Protein AF-A0A7S2D5E0-F1 (afdb_monomer_lite)

Structure (mmCIF, N/CA/C/O backbone):
data_AF-A0A7S2D5E0-F1
#
_entry.id   AF-A0A7S2D5E0-F1
#
loop_
_atom_site.group_PDB
_atom_site.id
_atom_site.type_symbol
_atom_site.label_atom_id
_atom_site.label_alt_id
_atom_site.label_comp_id
_atom_site.label_asym_id
_atom_site.label_entity_id
_atom_site.label_seq_id
_atom_site.pdbx_PDB_ins_code
_atom_site.Cartn_x
_atom_site.Cartn_y
_atom_site.Cartn_z
_atom_site.occupancy
_atom_site.B_iso_or_equiv
_atom_site.auth_seq_id
_atom_site.auth_comp_id
_atom_site.auth_asym_id
_atom_site.auth_atom_id
_atom_site.pdbx_PDB_model_num
ATOM 1 N N . ASP A 1 1 ? -14.346 -51.976 26.912 1.00 45.53 1 ASP A N 1
ATOM 2 C CA . ASP A 1 1 ? -14.871 -51.725 25.561 1.00 45.53 1 ASP A CA 1
ATOM 3 C C . ASP A 1 1 ? -15.833 -50.556 25.594 1.00 45.53 1 ASP A C 1
ATOM 5 O O . ASP A 1 1 ? -16.991 -50.715 25.954 1.00 45.53 1 ASP A O 1
ATOM 9 N N . LEU A 1 2 ? -15.308 -49.356 25.349 1.00 46.62 2 LEU A N 1
ATOM 10 C CA . LEU A 1 2 ? -16.090 -48.139 25.147 1.00 46.62 2 LEU A CA 1
ATOM 11 C C . LEU A 1 2 ? -15.572 -47.521 23.850 1.00 46.62 2 LEU A C 1
ATOM 13 O O . LEU A 1 2 ? -14.561 -46.821 23.857 1.00 46.62 2 LEU A O 1
ATOM 17 N N . ASP A 1 3 ? -16.230 -47.869 22.748 1.00 46.19 3 ASP A N 1
ATOM 18 C CA . ASP A 1 3 ? -15.994 -47.283 21.433 1.00 46.19 3 ASP A CA 1
ATOM 19 C C . ASP A 1 3 ? -16.544 -45.854 21.424 1.00 46.19 3 ASP A C 1
ATOM 21 O O . ASP A 1 3 ? -17.745 -45.625 21.576 1.00 46.19 3 ASP A O 1
ATOM 25 N N . PHE A 1 4 ? -15.640 -44.884 21.298 1.00 55.34 4 PHE A N 1
ATOM 26 C CA . PHE A 1 4 ? -15.973 -43.476 21.135 1.00 55.34 4 PHE A CA 1
ATOM 27 C C . PHE A 1 4 ? -16.062 -43.191 19.634 1.00 55.34 4 PHE A C 1
ATOM 29 O O . PHE A 1 4 ? -15.048 -43.097 18.942 1.00 55.34 4 PHE A O 1
ATOM 36 N N . ASP A 1 5 ? -17.294 -43.133 19.137 1.00 55.81 5 ASP A N 1
ATOM 37 C CA . ASP A 1 5 ? -17.624 -42.926 17.731 1.00 55.81 5 ASP A CA 1
ATOM 38 C C . ASP A 1 5 ? -17.261 -41.490 17.313 1.00 55.81 5 ASP A C 1
ATOM 40 O O . ASP A 1 5 ? -17.883 -40.509 17.731 1.00 55.81 5 ASP A O 1
ATOM 44 N N . ALA A 1 6 ? -16.187 -41.353 16.535 1.00 50.84 6 ALA A N 1
ATOM 45 C CA . ALA A 1 6 ? -15.707 -40.081 16.016 1.00 50.84 6 ALA A CA 1
ATOM 46 C C . ALA A 1 6 ? -16.433 -39.751 14.704 1.00 50.84 6 ALA A C 1
ATOM 48 O O . ALA A 1 6 ? -15.902 -39.944 13.609 1.00 50.84 6 ALA A O 1
ATOM 49 N N . THR A 1 7 ? -17.651 -39.219 14.802 1.00 53.84 7 THR A N 1
ATOM 50 C CA . THR A 1 7 ? -18.318 -38.578 13.664 1.00 53.84 7 THR A CA 1
ATOM 51 C C . THR A 1 7 ? -17.546 -37.325 13.260 1.00 53.84 7 THR A C 1
ATOM 53 O O . THR A 1 7 ? -17.625 -36.284 13.913 1.00 53.84 7 THR A O 1
ATOM 56 N N . MET A 1 8 ? -16.782 -37.443 12.174 1.00 47.19 8 MET A N 1
ATOM 57 C CA . MET A 1 8 ? -16.132 -36.329 11.497 1.00 47.19 8 MET A CA 1
ATOM 58 C C . MET A 1 8 ? -17.182 -35.334 11.001 1.00 47.19 8 MET A C 1
ATOM 60 O O . MET A 1 8 ? -17.973 -35.636 10.108 1.00 47.19 8 MET A O 1
ATOM 64 N N . ALA A 1 9 ? -17.167 -34.134 11.576 1.00 50.66 9 ALA A N 1
ATOM 65 C CA . ALA A 1 9 ? -17.865 -32.991 11.021 1.00 50.66 9 ALA A CA 1
ATOM 66 C C . ALA A 1 9 ? -17.247 -32.663 9.654 1.00 50.66 9 ALA A C 1
ATOM 68 O O . ALA A 1 9 ? -16.080 -32.289 9.552 1.00 50.66 9 ALA A O 1
ATOM 69 N N . THR A 1 10 ? -18.029 -32.825 8.592 1.00 51.19 10 THR A N 1
ATOM 70 C CA . THR A 1 10 ? -17.714 -32.291 7.269 1.00 51.19 10 THR A CA 1
ATOM 71 C C . THR A 1 10 ? -17.711 -30.768 7.347 1.00 51.19 10 THR A C 1
ATOM 73 O O . THR A 1 10 ? -18.774 -30.149 7.412 1.00 51.19 10 THR A O 1
ATOM 76 N N . GLU A 1 11 ? -16.520 -30.166 7.356 1.00 51.78 11 GLU A N 1
ATOM 77 C CA . GLU A 1 11 ? -16.349 -28.727 7.176 1.00 51.78 11 GLU A CA 1
ATOM 78 C C . GLU A 1 11 ? -16.955 -28.310 5.831 1.00 51.78 11 GLU A C 1
ATOM 80 O O . GLU A 1 11 ? -16.481 -28.671 4.751 1.00 51.78 11 GLU A O 1
ATOM 85 N N . SER A 1 12 ? -18.033 -27.535 5.910 1.00 52.03 12 SER A N 1
ATOM 86 C CA . SER A 1 12 ? -18.571 -26.762 4.800 1.00 52.03 12 SER A CA 1
ATOM 87 C C . SER A 1 12 ? -17.498 -25.771 4.347 1.00 52.03 12 SER A C 1
ATOM 89 O O . SER A 1 12 ? -17.370 -24.689 4.918 1.00 52.03 12 SER A O 1
ATOM 91 N N . ARG A 1 13 ? -16.713 -26.132 3.326 1.00 46.25 13 ARG A N 1
ATOM 92 C CA . ARG A 1 13 ? -15.847 -25.183 2.618 1.00 46.25 13 ARG A CA 1
ATOM 93 C C . ARG A 1 13 ? -16.731 -24.123 1.965 1.00 46.25 13 ARG A C 1
ATOM 95 O O . ARG A 1 13 ? -17.297 -24.348 0.897 1.00 46.25 13 ARG A O 1
ATOM 102 N N . SER A 1 14 ? -16.841 -22.973 2.625 1.00 53.41 14 SER A N 1
ATOM 103 C CA . SER A 1 14 ? -17.298 -21.725 2.020 1.00 53.41 14 SER A CA 1
ATOM 104 C C . SER A 1 14 ? -16.549 -21.495 0.699 1.00 53.41 14 SER A C 1
ATOM 106 O O . SER A 1 14 ? -15.381 -21.890 0.596 1.00 53.41 14 SER A O 1
ATOM 108 N N . PRO A 1 15 ? -17.189 -20.896 -0.321 1.00 48.41 15 PRO A N 1
ATOM 109 C CA . PRO A 1 15 ? -16.542 -20.634 -1.601 1.00 48.41 15 PRO A CA 1
ATOM 110 C C . PRO A 1 15 ? -15.229 -19.892 -1.351 1.00 48.41 15 PRO A C 1
ATOM 112 O O . PRO A 1 15 ? -15.213 -18.854 -0.691 1.00 48.41 15 PRO A O 1
ATOM 115 N N . SER A 1 16 ? -14.122 -20.461 -1.830 1.00 52.06 16 SER A N 1
ATOM 116 C CA . SER A 1 16 ? -12.802 -19.857 -1.706 1.00 52.06 16 SER A CA 1
ATOM 117 C C . SER A 1 16 ? -12.761 -18.611 -2.585 1.00 52.06 16 SER A C 1
ATOM 119 O O . SER A 1 16 ? -12.405 -18.680 -3.762 1.00 52.06 16 SER A O 1
ATOM 121 N N . PHE A 1 17 ? -13.152 -17.466 -2.037 1.00 57.28 17 PHE A N 1
ATOM 122 C CA . PHE A 1 17 ? -12.731 -16.190 -2.590 1.00 57.28 17 PHE A CA 1
ATOM 123 C C . PHE A 1 17 ? -11.206 -16.160 -2.482 1.00 57.28 17 PHE A C 1
ATOM 125 O O . PHE A 1 17 ? -10.660 -16.151 -1.379 1.00 57.28 17 PHE A O 1
ATOM 132 N N . SER A 1 18 ? -10.502 -16.228 -3.616 1.00 72.62 18 SER A N 1
ATOM 133 C CA . SER A 1 18 ? -9.056 -16.022 -3.618 1.00 72.62 18 SER A CA 1
ATOM 134 C C . SER A 1 18 ? -8.812 -14.526 -3.439 1.00 72.62 18 SER A C 1
ATOM 136 O O . SER A 1 18 ? -8.770 -13.775 -4.416 1.00 72.62 18 SER A O 1
ATOM 138 N N . LEU A 1 19 ? -8.743 -14.085 -2.185 1.00 78.25 19 LEU A N 1
ATOM 139 C CA . LEU A 1 19 ? -8.361 -12.719 -1.851 1.00 78.25 19 LEU A CA 1
ATOM 140 C C . LEU A 1 19 ? -6.998 -12.431 -2.491 1.00 78.25 19 LEU A C 1
ATOM 142 O O . LEU A 1 19 ? -6.053 -13.206 -2.335 1.00 78.25 19 LEU A O 1
ATOM 146 N N . SER A 1 20 ? -6.914 -11.345 -3.251 1.00 85.81 20 SER A N 1
ATOM 147 C CA . SER A 1 20 ? -5.696 -10.908 -3.937 1.00 85.81 20 SER A CA 1
ATOM 148 C C . SER A 1 20 ? -5.605 -9.386 -3.911 1.00 85.81 20 SER A C 1
ATOM 150 O O . SER A 1 20 ? -6.574 -8.716 -3.559 1.00 85.81 20 SER A O 1
ATOM 152 N N . ALA A 1 21 ? -4.468 -8.822 -4.321 1.00 88.56 21 ALA A N 1
ATOM 153 C CA . ALA A 1 21 ? -4.343 -7.373 -4.476 1.00 88.56 21 ALA A CA 1
ATOM 154 C C . ALA A 1 21 ? -5.413 -6.801 -5.427 1.00 88.56 21 ALA A C 1
ATOM 156 O O . ALA A 1 21 ? -5.949 -5.727 -5.183 1.00 88.56 21 ALA A O 1
ATOM 157 N N . LEU A 1 22 ? -5.772 -7.545 -6.479 1.00 92.62 22 LEU A N 1
ATOM 158 C CA . LEU A 1 22 ? -6.775 -7.138 -7.469 1.00 92.62 22 LEU A CA 1
ATOM 159 C C . LEU A 1 22 ? -8.222 -7.304 -6.989 1.00 92.62 22 LEU A C 1
ATOM 161 O O . LEU A 1 22 ? -9.115 -6.644 -7.512 1.00 92.62 22 LEU A O 1
ATOM 165 N N . ASN A 1 23 ? -8.458 -8.191 -6.024 1.00 92.06 23 ASN A N 1
ATOM 166 C CA . ASN A 1 23 ? -9.779 -8.456 -5.467 1.00 92.06 23 ASN A CA 1
ATOM 167 C C . ASN A 1 23 ? -9.670 -8.649 -3.946 1.00 92.06 23 ASN A C 1
ATOM 169 O O . ASN A 1 23 ? -9.740 -9.789 -3.465 1.00 92.06 23 ASN A O 1
ATOM 173 N N . PRO A 1 24 ? -9.406 -7.564 -3.195 1.00 93.94 24 PRO A N 1
ATOM 174 C CA . PRO A 1 24 ? -9.277 -7.642 -1.752 1.00 93.94 24 PRO A CA 1
ATOM 175 C C . PRO A 1 24 ? -10.650 -7.775 -1.084 1.00 93.94 24 PRO A C 1
ATOM 177 O O . PRO A 1 24 ? -11.690 -7.571 -1.708 1.00 93.94 24 PRO A O 1
ATOM 180 N N . ASP A 1 25 ? -10.646 -8.089 0.209 1.00 94.06 25 ASP A N 1
ATOM 181 C CA . ASP A 1 25 ? -11.850 -8.022 1.034 1.00 94.06 25 ASP A CA 1
ATOM 182 C C . ASP A 1 25 ? -12.273 -6.546 1.182 1.00 94.06 25 ASP A C 1
ATOM 184 O O . ASP A 1 25 ? -11.508 -5.769 1.765 1.00 94.06 25 ASP A O 1
ATOM 188 N N . PRO A 1 26 ? -13.455 -6.135 0.681 1.00 94.38 26 PRO A N 1
ATOM 189 C CA . PRO A 1 26 ? -13.880 -4.737 0.689 1.00 94.38 26 PRO A CA 1
ATOM 190 C C . PRO A 1 26 ? -14.185 -4.190 2.090 1.00 94.38 26 PRO A C 1
ATOM 192 O O . PRO A 1 26 ? -14.332 -2.971 2.232 1.00 94.38 26 PRO A O 1
ATOM 195 N N . ASP A 1 27 ? -14.284 -5.044 3.111 1.00 93.50 27 ASP A N 1
ATOM 196 C CA . ASP A 1 27 ? -14.446 -4.631 4.508 1.00 93.50 27 ASP A CA 1
ATOM 197 C C . ASP A 1 27 ? -13.095 -4.349 5.180 1.00 93.50 27 ASP A C 1
ATOM 199 O O . ASP A 1 27 ? -13.025 -3.606 6.167 1.00 93.50 27 ASP A O 1
ATOM 203 N N . LEU A 1 28 ? -12.008 -4.892 4.621 1.00 94.56 28 LEU A N 1
ATOM 204 C CA . LEU A 1 28 ? -10.645 -4.684 5.102 1.00 94.56 28 LEU A CA 1
ATOM 205 C C . LEU A 1 28 ? -9.869 -3.679 4.258 1.00 94.56 28 LEU A C 1
ATOM 207 O O . LEU A 1 28 ? -9.124 -2.887 4.820 1.00 94.56 28 LEU A O 1
ATOM 211 N N . LEU A 1 29 ? -10.014 -3.688 2.936 1.00 96.44 29 LEU A N 1
ATOM 212 C CA . LEU A 1 29 ? -9.203 -2.884 2.030 1.00 96.44 29 LEU A CA 1
ATOM 213 C C . LEU A 1 29 ? -10.027 -2.367 0.853 1.00 96.44 29 LEU A C 1
ATOM 215 O O . LEU A 1 29 ? -10.707 -3.124 0.164 1.00 96.44 29 LEU A O 1
ATOM 219 N N . ARG A 1 30 ? -9.916 -1.064 0.590 1.00 96.31 30 ARG A N 1
ATOM 220 C CA . ARG A 1 30 ? -10.532 -0.410 -0.566 1.00 96.31 30 ARG A CA 1
ATOM 221 C C . ARG A 1 30 ? -9.505 0.414 -1.320 1.00 96.31 30 ARG A C 1
ATOM 223 O O . ARG A 1 30 ? -8.862 1.278 -0.731 1.00 96.31 30 ARG A O 1
ATOM 230 N N . TRP A 1 31 ? -9.382 0.155 -2.615 1.00 95.81 31 TRP A N 1
ATOM 231 C CA . TRP A 1 31 ? -8.621 1.001 -3.525 1.00 95.81 31 TRP A CA 1
ATOM 232 C C . TRP A 1 31 ? -9.427 2.255 -3.851 1.00 95.81 31 TRP A C 1
ATOM 234 O O . TRP A 1 31 ? -10.609 2.152 -4.178 1.00 95.81 31 TRP A O 1
ATOM 244 N N . ASP A 1 32 ? -8.795 3.420 -3.765 1.00 93.44 32 ASP A N 1
ATOM 245 C CA . ASP A 1 32 ? -9.378 4.692 -4.221 1.00 93.44 32 ASP A CA 1
ATOM 246 C C . ASP A 1 32 ? -8.774 5.166 -5.530 1.00 93.44 32 ASP A C 1
ATOM 248 O O . ASP A 1 32 ? -9.438 5.863 -6.288 1.00 93.44 32 ASP A O 1
ATOM 252 N N . ASN A 1 33 ? -7.534 4.776 -5.810 1.00 91.44 33 ASN A N 1
ATOM 253 C CA . ASN A 1 33 ? -6.804 5.297 -6.943 1.00 91.44 33 ASN A CA 1
ATOM 254 C C . ASN A 1 33 ? -5.943 4.207 -7.580 1.00 91.44 33 ASN A C 1
ATOM 256 O O . ASN A 1 33 ? -5.329 3.388 -6.891 1.00 91.44 33 ASN A O 1
ATOM 260 N N . VAL A 1 34 ? -5.892 4.232 -8.911 1.00 92.94 34 VAL A N 1
ATOM 261 C CA . VAL A 1 34 ? -5.001 3.403 -9.718 1.00 92.94 34 VAL A CA 1
ATOM 262 C C . VAL A 1 34 ? -4.271 4.301 -10.703 1.00 92.94 34 VAL A C 1
ATOM 264 O O . VAL A 1 34 ? -4.886 5.094 -11.409 1.00 92.94 34 VAL A O 1
ATOM 267 N N . SER A 1 35 ? -2.958 4.140 -10.789 1.00 90.69 35 SER A N 1
ATOM 268 C CA . SER A 1 35 ? -2.106 4.843 -11.744 1.00 90.69 35 SER A CA 1
ATOM 269 C C . SER A 1 35 ? -1.191 3.858 -12.466 1.00 90.69 35 SER A C 1
ATOM 271 O O . SER A 1 35 ? -0.966 2.737 -12.009 1.00 90.69 35 SER A O 1
ATOM 273 N N . THR A 1 36 ? -0.681 4.258 -13.628 1.00 91.25 36 THR A N 1
ATOM 274 C CA . THR A 1 36 ? 0.314 3.479 -14.375 1.00 91.25 36 THR A CA 1
ATOM 275 C C . THR A 1 36 ? 1.671 4.149 -14.223 1.00 91.25 36 THR A C 1
ATOM 277 O O . THR A 1 36 ? 1.799 5.349 -14.450 1.00 91.25 36 THR A O 1
ATOM 280 N N . LEU A 1 37 ? 2.674 3.377 -13.817 1.00 88.69 37 LEU A N 1
ATOM 281 C CA . LEU A 1 37 ? 4.059 3.821 -13.707 1.00 88.69 37 LEU A CA 1
ATOM 282 C C . LEU A 1 37 ? 4.729 3.886 -15.086 1.00 88.69 37 LEU A C 1
ATOM 284 O O . LEU A 1 37 ? 4.288 3.232 -16.030 1.00 88.69 37 LEU A O 1
ATOM 288 N N . ASP A 1 38 ? 5.855 4.595 -15.186 1.00 86.31 38 ASP A N 1
ATOM 289 C CA . ASP A 1 38 ? 6.619 4.742 -16.439 1.00 86.31 38 ASP A CA 1
ATOM 290 C C . ASP A 1 38 ? 7.057 3.397 -17.047 1.00 86.31 38 ASP A C 1
ATOM 292 O O . ASP A 1 38 ? 7.237 3.274 -18.257 1.00 86.31 38 ASP A O 1
ATOM 296 N N . ASN A 1 39 ? 7.201 2.367 -16.211 1.00 84.94 39 ASN A N 1
ATOM 297 C CA . ASN A 1 39 ? 7.558 1.011 -16.625 1.00 84.94 39 ASN A CA 1
ATOM 298 C C . ASN A 1 39 ? 6.343 0.129 -16.992 1.00 84.94 39 ASN A C 1
ATOM 300 O O . ASN A 1 39 ? 6.499 -1.074 -17.200 1.00 84.94 39 ASN A O 1
ATOM 304 N N . GLY A 1 40 ? 5.138 0.704 -17.045 1.00 90.06 40 GLY A N 1
ATOM 305 C CA . GLY A 1 40 ? 3.887 0.027 -17.389 1.00 90.06 40 GLY A CA 1
ATOM 306 C C . GLY A 1 40 ? 3.232 -0.763 -16.252 1.00 90.06 40 GLY A C 1
ATOM 307 O O . GLY A 1 40 ? 2.155 -1.319 -16.458 1.00 90.06 40 GLY A O 1
ATOM 308 N N . GLN A 1 41 ? 3.838 -0.831 -15.061 1.00 92.50 41 GLN A N 1
ATOM 309 C CA . GLN A 1 41 ? 3.210 -1.476 -13.904 1.00 92.50 41 GLN A CA 1
ATOM 310 C C . GLN A 1 41 ? 2.084 -0.611 -13.335 1.00 92.50 41 GLN A C 1
ATOM 312 O O . GLN A 1 41 ? 2.140 0.619 -13.369 1.00 92.50 41 GLN A O 1
ATOM 317 N N . LEU A 1 42 ? 1.073 -1.268 -12.769 1.00 94.69 42 LEU A N 1
ATOM 318 C CA . LEU A 1 42 ? -0.010 -0.585 -12.075 1.00 94.69 42 LEU A CA 1
ATOM 319 C C . LEU A 1 42 ? 0.369 -0.332 -10.618 1.00 94.69 42 LEU A C 1
ATOM 321 O O . LEU A 1 42 ? 0.831 -1.237 -9.918 1.00 94.69 42 LEU A O 1
ATOM 325 N N . LEU A 1 43 ? 0.127 0.894 -10.171 1.00 93.88 43 LEU A N 1
ATOM 326 C CA . LEU A 1 43 ? 0.243 1.324 -8.789 1.00 93.88 43 LEU A CA 1
ATOM 327 C C . LEU A 1 43 ? -1.153 1.627 -8.251 1.00 93.88 43 LEU A C 1
ATOM 329 O O . LEU A 1 43 ? -1.864 2.471 -8.790 1.00 93.88 43 LEU A O 1
ATOM 333 N N . TYR A 1 44 ? -1.522 0.956 -7.171 1.00 95.19 44 TYR A N 1
ATOM 334 C CA . TYR A 1 44 ? -2.773 1.144 -6.454 1.00 95.19 44 TYR A CA 1
ATOM 335 C C . TYR A 1 44 ? -2.511 1.909 -5.161 1.00 95.19 44 TYR A C 1
ATOM 337 O O . TYR A 1 44 ? -1.576 1.577 -4.432 1.00 95.19 44 TYR A O 1
ATOM 345 N N . ASN A 1 45 ? -3.353 2.893 -4.856 1.00 94.06 45 ASN A N 1
ATOM 346 C CA . ASN A 1 45 ? -3.445 3.502 -3.532 1.00 94.06 45 ASN A CA 1
ATOM 347 C C . ASN A 1 45 ? -4.804 3.171 -2.920 1.00 94.06 45 ASN A C 1
ATOM 349 O O . ASN A 1 45 ? -5.821 3.081 -3.616 1.00 94.06 45 ASN A O 1
ATOM 353 N N . GLY A 1 46 ? -4.815 2.950 -1.611 1.00 94.94 46 GLY A N 1
ATOM 354 C CA . GLY A 1 46 ? -6.023 2.532 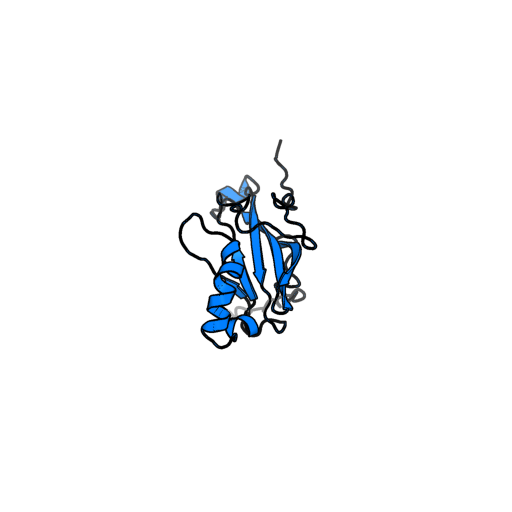-0.924 1.00 94.94 46 GLY A CA 1
ATOM 355 C C . GLY A 1 46 ? -6.003 2.775 0.570 1.00 94.94 46 GLY A C 1
ATOM 356 O O . GLY A 1 46 ? -5.037 3.273 1.155 1.00 94.94 46 GLY A O 1
ATOM 357 N N . TRP A 1 47 ? -7.104 2.382 1.189 1.00 95.69 47 TRP A N 1
ATOM 358 C CA . TRP A 1 47 ? -7.333 2.439 2.620 1.00 95.69 47 TRP A CA 1
ATOM 359 C C . TRP A 1 47 ? -7.468 1.033 3.192 1.00 95.69 47 TRP A C 1
ATOM 361 O O . TRP A 1 47 ? -8.270 0.241 2.703 1.00 95.69 47 TRP A O 1
ATOM 371 N N . LEU A 1 48 ? -6.726 0.753 4.260 1.00 95.81 48 LEU A N 1
ATOM 372 C CA . LEU A 1 48 ? -6.790 -0.467 5.053 1.00 95.81 48 LEU A CA 1
ATOM 373 C C . LEU A 1 48 ? -7.477 -0.181 6.393 1.00 95.81 48 LEU A C 1
ATOM 375 O O . LEU A 1 48 ? -7.044 0.677 7.164 1.00 95.81 48 LEU A O 1
ATOM 379 N N . ASN A 1 49 ? -8.534 -0.928 6.673 1.00 94.94 49 ASN A N 1
ATOM 380 C CA . ASN A 1 49 ? -9.327 -0.873 7.886 1.00 94.94 49 ASN A CA 1
ATOM 381 C C . ASN A 1 49 ? -8.711 -1.759 8.977 1.00 94.94 49 ASN A C 1
ATOM 383 O O . ASN A 1 49 ? -8.852 -2.985 8.949 1.00 94.94 49 ASN A O 1
ATOM 387 N N . VAL A 1 50 ? -8.079 -1.153 9.981 1.00 92.62 50 VAL A N 1
ATOM 388 C CA . VAL A 1 50 ? -7.397 -1.890 11.055 1.00 92.62 50 VAL A CA 1
ATOM 389 C C . VAL A 1 50 ? -7.984 -1.562 12.426 1.00 92.62 50 VAL A C 1
ATOM 391 O O . VAL A 1 50 ? -8.360 -0.417 12.678 1.00 92.62 50 VAL A O 1
ATOM 394 N N . PRO A 1 51 ? -8.033 -2.524 13.361 1.00 90.69 51 PRO A N 1
ATOM 395 C CA . PRO A 1 51 ? -8.373 -2.205 14.737 1.00 90.69 51 PRO A CA 1
ATOM 396 C C . PRO A 1 51 ? -7.274 -1.327 15.356 1.00 90.69 51 PRO A C 1
ATOM 398 O O . PRO A 1 51 ? -6.070 -1.529 15.143 1.00 90.69 51 PRO A O 1
ATOM 401 N N . LEU A 1 52 ? -7.690 -0.330 16.134 1.00 86.88 52 LEU A N 1
ATOM 402 C CA . LEU A 1 52 ? -6.780 0.529 16.885 1.00 86.88 52 LEU A CA 1
ATOM 403 C C . LEU A 1 52 ? -6.039 -0.291 17.946 1.00 86.88 52 LEU A C 1
ATOM 405 O O . LEU A 1 52 ? -4.822 -0.170 18.092 1.00 86.88 52 LEU A O 1
ATOM 409 N N . VAL A 1 53 ? -6.772 -1.169 18.630 1.00 85.94 53 VAL A N 1
ATOM 410 C CA . VAL A 1 53 ? -6.276 -2.047 19.689 1.00 85.94 53 VAL A CA 1
ATOM 411 C C . VAL A 1 53 ? -6.325 -3.494 19.206 1.00 85.94 53 VAL A C 1
ATOM 413 O O . VAL A 1 53 ? -7.355 -3.958 18.733 1.00 85.94 53 VAL A O 1
ATOM 416 N N . HIS A 1 54 ? -5.203 -4.205 19.327 1.00 84.12 54 HIS A N 1
ATOM 417 C CA . HIS A 1 54 ? -5.083 -5.627 18.957 1.00 84.12 54 HIS A CA 1
ATOM 418 C C . HIS A 1 54 ? -5.202 -6.571 20.156 1.00 84.12 54 HIS A C 1
ATOM 420 O O . HIS A 1 54 ? -5.006 -7.774 20.008 1.00 84.12 54 HIS A O 1
ATOM 426 N N . ASP A 1 55 ? -5.476 -6.036 21.349 1.00 80.50 55 ASP A N 1
ATOM 427 C CA . ASP A 1 55 ? -5.718 -6.867 22.521 1.00 80.50 55 ASP A CA 1
ATOM 428 C C . ASP A 1 55 ? -7.000 -7.675 22.301 1.00 80.50 55 ASP A C 1
ATOM 430 O O . ASP A 1 55 ? -8.109 -7.143 22.247 1.00 80.50 55 ASP A O 1
ATOM 434 N N . SER A 1 56 ? -6.816 -8.981 22.130 1.00 68.75 56 SER A N 1
ATOM 435 C CA . SER A 1 56 ? -7.891 -9.942 21.941 1.00 68.75 56 SER A CA 1
ATOM 436 C C . SER A 1 56 ? -8.488 -10.407 23.266 1.00 68.75 56 SER A C 1
ATOM 438 O O . SER A 1 56 ? -9.199 -11.415 23.285 1.00 68.75 56 SER A O 1
ATOM 440 N N . SER A 1 57 ? -8.153 -9.763 24.390 1.00 78.94 57 SER A N 1
ATOM 441 C CA . SER A 1 57 ? -8.746 -10.111 25.669 1.00 78.94 57 SER A CA 1
ATOM 442 C C . SER A 1 57 ? -10.267 -10.020 25.553 1.00 78.94 57 SER A C 1
ATOM 444 O O . SER A 1 57 ? -10.848 -9.033 25.10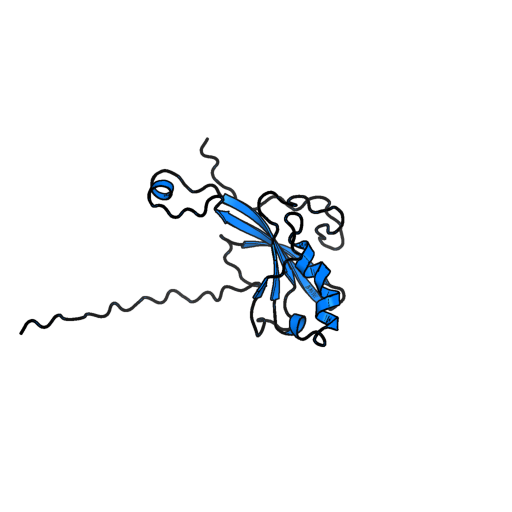0 1.00 78.94 57 SER A O 1
ATOM 446 N N . TRP A 1 58 ? -10.914 -11.116 25.945 1.00 60.94 58 TRP A N 1
ATOM 447 C CA . TRP A 1 58 ? -12.361 -11.305 25.848 1.00 60.94 58 TRP A CA 1
ATOM 448 C C . TRP A 1 58 ? -13.152 -10.170 26.516 1.00 60.94 58 TRP A C 1
ATOM 450 O O . TRP A 1 58 ? -14.283 -9.900 26.129 1.00 60.94 58 TRP A O 1
ATOM 460 N N . LEU A 1 59 ? -12.542 -9.490 27.494 1.00 62.34 59 LEU A N 1
ATOM 461 C CA . LEU A 1 59 ? -13.118 -8.342 28.182 1.00 62.34 59 LEU A CA 1
ATOM 462 C C . LEU A 1 59 ? -13.335 -7.158 27.241 1.00 62.34 59 LEU A C 1
ATOM 464 O O . LEU A 1 59 ? -14.395 -6.556 27.292 1.00 62.34 59 LEU A O 1
ATOM 468 N N . VAL A 1 60 ? -12.391 -6.830 26.359 1.00 65.69 60 VAL A N 1
ATOM 469 C CA . VAL A 1 60 ? -12.552 -5.657 25.484 1.00 65.69 60 VAL A CA 1
ATOM 470 C C . VAL A 1 60 ? -13.632 -5.913 24.426 1.00 65.69 60 VAL A C 1
ATOM 472 O O . VAL A 1 60 ? -14.405 -5.019 24.108 1.00 65.69 60 VAL A O 1
ATOM 475 N N . GLN A 1 61 ? -13.754 -7.153 23.943 1.00 66.31 61 GLN A N 1
ATOM 476 C CA . GLN A 1 61 ? -14.701 -7.510 22.878 1.00 66.31 61 GLN A CA 1
ATOM 477 C C . GLN A 1 61 ? -16.157 -7.668 23.345 1.00 66.31 61 GLN A C 1
ATOM 479 O O . GLN A 1 61 ? -17.063 -7.614 22.518 1.00 66.31 61 GLN A O 1
ATOM 484 N N . GLN A 1 62 ? -16.408 -7.903 24.639 1.00 69.50 62 GLN A N 1
ATOM 485 C CA . GLN A 1 62 ? -17.773 -8.113 25.146 1.00 69.50 62 GLN A CA 1
ATOM 486 C C . GLN A 1 62 ? -18.537 -6.823 25.442 1.00 69.50 62 GLN A C 1
ATOM 488 O O . GLN A 1 62 ? -19.766 -6.862 25.509 1.00 69.50 62 GLN A O 1
ATOM 493 N N . PHE A 1 63 ? -17.837 -5.707 25.647 1.00 65.19 63 PHE A N 1
ATOM 494 C CA . PHE A 1 63 ? -18.466 -4.472 26.116 1.00 65.19 63 PHE A CA 1
ATOM 495 C C . PHE A 1 63 ? -18.528 -3.371 25.058 1.00 65.19 63 PHE A C 1
ATOM 497 O O . PHE A 1 63 ? -19.385 -2.500 25.181 1.00 65.19 63 PHE A O 1
ATOM 504 N N . GLU A 1 64 ? -17.686 -3.411 24.020 1.00 72.12 64 GLU A N 1
ATOM 505 C CA . GLU A 1 64 ? -17.647 -2.356 23.006 1.00 72.12 64 GLU A CA 1
ATOM 506 C C . GLU A 1 64 ? -17.078 -2.860 21.670 1.00 72.12 64 GLU A C 1
ATOM 508 O O . GLU A 1 64 ? -16.220 -3.747 21.633 1.00 72.12 64 GLU A O 1
ATOM 513 N N . GLU A 1 65 ? -17.544 -2.288 20.556 1.00 77.75 65 GLU A N 1
ATOM 514 C CA . GLU A 1 65 ? -16.864 -2.470 19.273 1.00 77.75 65 GLU A CA 1
ATOM 515 C C . GLU A 1 65 ? -15.473 -1.832 19.349 1.00 77.75 65 GLU A C 1
ATOM 517 O O . GLU A 1 65 ? -15.320 -0.679 19.751 1.00 77.75 65 GLU A O 1
ATOM 522 N N . LEU A 1 66 ? -14.439 -2.582 18.954 1.00 81.00 66 LEU A N 1
ATOM 523 C CA . LEU A 1 66 ? -13.075 -2.060 18.972 1.00 81.00 66 LEU A CA 1
ATOM 524 C C . LEU A 1 66 ? -12.978 -0.848 18.038 1.00 81.00 66 LEU A C 1
ATOM 526 O O . LEU A 1 66 ? -13.287 -0.997 16.852 1.00 81.00 66 LEU A O 1
ATOM 530 N N . PRO A 1 67 ? -12.483 0.314 18.511 1.00 85.50 67 PRO A N 1
ATOM 531 C CA . PRO A 1 67 ? -12.265 1.455 17.641 1.00 85.50 67 PRO A CA 1
ATOM 532 C C . PRO A 1 67 ? -11.322 1.050 16.515 1.00 85.50 67 PRO A C 1
ATOM 534 O O . PRO A 1 67 ? -10.344 0.322 16.715 1.00 85.50 67 PRO A O 1
ATOM 537 N N . ARG A 1 68 ? -11.626 1.516 15.311 1.00 89.31 68 ARG A N 1
ATOM 538 C CA . ARG A 1 68 ? -10.898 1.172 14.094 1.00 89.31 68 ARG A CA 1
ATOM 539 C C . ARG A 1 68 ? -10.319 2.434 13.480 1.00 89.31 68 ARG A C 1
ATOM 541 O O . ARG A 1 68 ? -10.833 3.533 13.669 1.00 89.31 68 ARG A O 1
ATOM 548 N N . VAL A 1 69 ? -9.212 2.277 12.773 1.00 91.31 69 VAL A N 1
ATOM 549 C CA . VAL A 1 69 ? -8.514 3.367 12.096 1.00 91.31 69 VAL A CA 1
ATOM 550 C C . VAL A 1 69 ? -8.221 2.974 10.661 1.00 91.31 69 VAL A C 1
ATOM 552 O O . VAL A 1 69 ? -8.118 1.793 10.328 1.00 91.31 69 VAL A O 1
ATOM 555 N N . CYS A 1 70 ? -8.082 3.982 9.809 1.00 92.75 70 CYS A N 1
ATOM 556 C CA . CYS A 1 70 ? -7.738 3.786 8.414 1.00 92.75 70 CYS A CA 1
ATOM 557 C C . CYS A 1 70 ? -6.251 4.051 8.215 1.00 92.75 70 CYS A C 1
ATOM 559 O O . CYS A 1 70 ? -5.761 5.130 8.546 1.00 92.75 70 CYS A O 1
ATOM 561 N N . LEU A 1 71 ? -5.543 3.071 7.667 1.00 93.38 71 LEU A N 1
ATOM 562 C CA . LEU A 1 71 ? -4.169 3.235 7.210 1.00 93.38 71 LEU A CA 1
ATOM 563 C C . LEU A 1 71 ? -4.163 3.380 5.701 1.00 93.38 71 LEU A C 1
ATOM 565 O O . LEU A 1 71 ? -4.891 2.674 5.008 1.00 93.38 71 LEU A O 1
ATOM 569 N N . ARG A 1 72 ? -3.336 4.278 5.178 1.00 92.69 72 ARG A N 1
ATOM 570 C CA . ARG A 1 72 ? -3.117 4.343 3.737 1.00 92.69 72 ARG A CA 1
ATOM 571 C C . ARG A 1 72 ? -2.141 3.253 3.337 1.00 92.69 72 ARG A C 1
ATOM 573 O O . ARG A 1 72 ? -1.158 2.988 4.030 1.00 92.69 72 ARG A O 1
ATOM 580 N N . VAL A 1 73 ? -2.417 2.633 2.206 1.00 94.81 73 VAL A N 1
ATOM 581 C CA . VAL A 1 73 ? -1.588 1.574 1.644 1.00 94.81 73 VAL A CA 1
ATOM 582 C C . VAL A 1 73 ? -1.319 1.856 0.184 1.00 94.81 73 VAL A C 1
ATOM 584 O O . VAL A 1 73 ? -2.099 2.534 -0.489 1.00 94.81 73 VAL A O 1
ATOM 587 N N . ARG A 1 74 ? -0.211 1.314 -0.302 1.00 94.19 74 ARG A N 1
ATOM 588 C CA . ARG A 1 74 ? 0.165 1.376 -1.702 1.00 94.19 74 ARG A CA 1
ATOM 589 C C . ARG A 1 74 ? 0.659 0.021 -2.166 1.00 94.19 74 ARG A C 1
ATOM 591 O O . ARG A 1 74 ? 1.342 -0.683 -1.423 1.00 94.19 74 ARG A O 1
ATOM 598 N N . VAL A 1 75 ? 0.310 -0.320 -3.400 1.00 95.94 75 VAL A N 1
ATOM 599 C CA . VAL A 1 75 ? 0.755 -1.549 -4.050 1.00 95.94 75 VAL A CA 1
ATOM 600 C C . VAL A 1 75 ? 1.255 -1.262 -5.442 1.00 95.94 75 VAL A C 1
ATOM 602 O O . VAL A 1 75 ? 0.547 -0.643 -6.223 1.00 95.94 75 VAL A O 1
ATOM 605 N N . VAL A 1 76 ? 2.439 -1.762 -5.772 1.00 95.38 76 VAL A N 1
ATOM 606 C CA . VAL A 1 76 ? 2.893 -1.882 -7.158 1.00 95.38 76 VAL A CA 1
ATOM 607 C C . VAL A 1 76 ? 2.724 -3.336 -7.568 1.00 95.38 76 VAL A C 1
ATOM 609 O O . VAL A 1 76 ? 3.373 -4.216 -7.005 1.00 95.38 76 VAL A O 1
ATOM 612 N N . LEU A 1 77 ? 1.831 -3.594 -8.519 1.00 96.31 77 LEU A N 1
ATOM 613 C CA . LEU A 1 77 ? 1.548 -4.955 -8.964 1.00 96.31 77 LEU A CA 1
ATOM 614 C C . LEU A 1 77 ? 2.732 -5.552 -9.718 1.0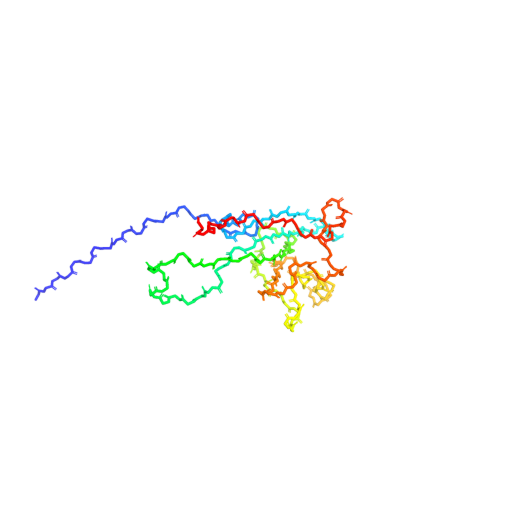0 96.31 77 LEU A C 1
ATOM 616 O O . LEU A 1 77 ? 3.381 -4.862 -10.509 1.00 96.31 77 LEU A O 1
ATOM 620 N N . ALA A 1 78 ? 2.951 -6.854 -9.544 1.00 94.88 78 ALA A N 1
ATOM 621 C CA . ALA A 1 78 ? 3.884 -7.612 -10.366 1.00 94.88 78 ALA A CA 1
ATOM 622 C C . ALA A 1 78 ? 3.559 -7.435 -11.859 1.00 94.88 78 ALA A C 1
ATOM 624 O O . ALA A 1 78 ? 2.385 -7.359 -12.240 1.00 94.88 78 ALA A O 1
ATOM 625 N N . ARG A 1 79 ? 4.588 -7.439 -12.720 1.00 92.56 79 ARG A N 1
ATOM 626 C CA . ARG A 1 79 ? 4.428 -7.337 -14.190 1.00 92.56 79 ARG A CA 1
ATOM 627 C C . ARG A 1 79 ? 3.495 -8.408 -14.776 1.00 92.56 79 ARG A C 1
ATOM 629 O O . ARG A 1 79 ? 2.887 -8.187 -15.822 1.00 92.56 79 ARG A O 1
ATOM 636 N N . HIS A 1 80 ? 3.372 -9.554 -14.106 1.00 92.56 80 HIS A N 1
ATOM 637 C CA . HIS A 1 80 ? 2.450 -10.625 -14.463 1.00 92.56 80 HIS A CA 1
ATOM 638 C C . HIS A 1 80 ? 1.572 -10.987 -13.266 1.00 92.56 80 HIS A C 1
ATOM 640 O O . HIS A 1 80 ? 2.080 -11.268 -12.184 1.00 92.56 80 HIS A O 1
ATOM 646 N N . GLN A 1 81 ? 0.255 -10.983 -13.481 1.00 93.19 81 GLN A N 1
ATOM 647 C CA . GLN A 1 81 ? -0.740 -11.317 -12.466 1.00 93.19 81 GLN A CA 1
ATOM 648 C C . GLN A 1 81 ? -1.333 -12.717 -12.707 1.00 93.19 81 GLN A C 1
ATOM 650 O O . GLN A 1 81 ? -1.564 -13.079 -13.865 1.00 93.19 81 GLN A O 1
ATOM 655 N N . PRO A 1 82 ? -1.636 -13.487 -11.646 1.00 92.44 82 PRO A N 1
ATOM 656 C CA . PRO A 1 82 ? -1.322 -13.191 -10.245 1.00 92.44 82 PRO A CA 1
ATOM 657 C C . PRO A 1 82 ? 0.194 -13.198 -9.993 1.00 92.44 82 PRO A C 1
ATOM 659 O O . PRO A 1 82 ? 0.922 -13.935 -10.660 1.00 92.44 82 PRO A O 1
ATOM 662 N N . ALA A 1 83 ? 0.662 -12.385 -9.041 1.00 93.00 83 ALA A N 1
ATOM 663 C CA . ALA A 1 83 ? 2.067 -12.382 -8.643 1.00 93.00 83 ALA A CA 1
ATOM 664 C C . ALA A 1 83 ? 2.518 -13.799 -8.261 1.00 93.00 83 ALA A C 1
ATOM 666 O O . ALA A 1 83 ? 1.911 -14.441 -7.401 1.00 93.00 83 ALA A O 1
ATOM 667 N N . ARG A 1 84 ? 3.579 -14.292 -8.911 1.00 94.06 84 ARG A N 1
ATOM 668 C CA . ARG A 1 84 ? 4.046 -15.682 -8.775 1.00 94.06 84 ARG A CA 1
ATOM 669 C C . ARG A 1 84 ? 4.379 -16.049 -7.331 1.00 94.06 84 ARG A C 1
ATOM 671 O O . ARG A 1 84 ? 4.067 -17.152 -6.897 1.00 94.06 84 ARG A O 1
ATOM 678 N N . GLU A 1 85 ? 5.011 -15.124 -6.621 1.00 94.75 85 GLU A N 1
ATOM 679 C CA . GLU A 1 85 ? 5.488 -15.310 -5.249 1.00 94.75 85 GLU A CA 1
ATOM 680 C C . GLU A 1 85 ? 4.595 -14.575 -4.229 1.00 94.75 85 GLU A C 1
ATOM 682 O O . GLU A 1 85 ? 4.848 -14.613 -3.026 1.00 94.75 85 GLU A O 1
ATOM 687 N N . GLY A 1 86 ? 3.522 -13.926 -4.698 1.00 93.00 86 GLY A N 1
ATOM 688 C CA . GLY A 1 86 ? 2.558 -13.216 -3.862 1.00 93.00 86 GLY A CA 1
ATOM 689 C C . GLY A 1 86 ? 3.020 -11.821 -3.408 1.00 93.00 86 GLY A C 1
ATOM 690 O O . GLY A 1 86 ? 3.785 -11.154 -4.111 1.00 93.00 86 GLY A O 1
ATOM 691 N N . PRO A 1 87 ? 2.508 -11.327 -2.266 1.00 94.88 87 PRO A N 1
ATOM 692 C CA . PRO A 1 87 ? 2.809 -9.989 -1.777 1.00 94.88 87 PRO A CA 1
ATOM 693 C C . PRO A 1 87 ? 4.157 -9.926 -1.047 1.00 94.88 87 PRO A C 1
ATOM 695 O O . PRO A 1 87 ? 4.463 -10.762 -0.197 1.00 94.88 87 PRO A O 1
ATOM 698 N N . LEU A 1 88 ? 4.924 -8.870 -1.308 1.00 94.50 88 LEU A N 1
ATOM 699 C CA . LEU A 1 88 ? 6.127 -8.502 -0.572 1.00 94.50 88 LEU A CA 1
ATOM 700 C C . LEU A 1 88 ? 5.918 -7.140 0.090 1.00 94.50 88 LEU A C 1
ATOM 702 O O . LEU A 1 88 ? 5.873 -6.111 -0.582 1.00 94.50 88 LEU A O 1
ATOM 706 N N . LEU A 1 89 ? 5.801 -7.130 1.417 1.00 94.62 89 LEU A N 1
ATOM 707 C CA . LEU A 1 89 ? 5.707 -5.895 2.192 1.00 94.62 89 LEU A CA 1
ATOM 708 C C . LEU A 1 89 ? 7.095 -5.260 2.341 1.00 94.62 89 LEU A C 1
ATOM 710 O O . LEU A 1 89 ? 8.017 -5.886 2.864 1.00 94.62 89 LEU A O 1
ATOM 714 N N . VAL A 1 90 ? 7.223 -4.005 1.923 1.00 92.62 90 VAL A N 1
ATOM 715 C CA . VAL A 1 90 ? 8.450 -3.214 1.996 1.00 92.62 90 VAL A CA 1
ATOM 716 C C . VAL A 1 90 ? 8.260 -1.988 2.877 1.00 92.62 90 VAL A C 1
ATOM 718 O O . VAL A 1 90 ? 7.195 -1.372 2.929 1.00 92.62 90 VAL A O 1
ATOM 721 N N . HIS A 1 91 ? 9.331 -1.618 3.570 1.00 90.00 91 HIS A N 1
ATOM 722 C CA . HIS A 1 91 ? 9.365 -0.457 4.442 1.00 90.00 91 HIS A CA 1
ATOM 723 C C . HIS A 1 91 ? 10.789 0.108 4.487 1.00 90.00 91 HIS A C 1
ATOM 725 O O . HIS A 1 91 ? 11.756 -0.649 4.528 1.00 90.00 91 HIS A O 1
ATOM 731 N N . CYS A 1 92 ? 10.923 1.434 4.475 1.00 85.56 92 CYS A N 1
ATOM 732 C CA . CYS A 1 92 ? 12.213 2.129 4.433 1.00 85.56 92 CYS A CA 1
ATOM 733 C C . CYS A 1 92 ? 12.865 2.280 5.817 1.00 85.56 92 CYS A C 1
ATOM 735 O O . CYS A 1 92 ? 13.988 2.770 5.916 1.00 85.56 92 CYS A O 1
ATOM 737 N N . GLY A 1 93 ? 12.171 1.872 6.884 1.00 82.50 93 GLY A N 1
ATOM 738 C CA . GLY A 1 93 ? 12.632 2.013 8.260 1.00 82.50 93 GLY A CA 1
ATOM 739 C C . GLY A 1 93 ? 12.442 3.421 8.832 1.00 82.50 93 GLY A C 1
ATOM 740 O O . GLY A 1 93 ? 12.064 4.367 8.143 1.00 82.50 93 GLY A O 1
ATOM 741 N N . GLY A 1 94 ? 12.691 3.558 10.134 1.00 84.44 94 GLY A N 1
ATOM 742 C CA . GLY A 1 94 ? 12.365 4.768 10.890 1.00 84.44 94 GLY A CA 1
ATOM 743 C C . GLY A 1 94 ? 10.852 4.937 11.129 1.00 84.44 94 GLY A C 1
ATOM 744 O O . GLY A 1 94 ? 10.028 4.399 10.394 1.00 84.44 94 GLY A O 1
ATOM 745 N N . PRO A 1 95 ? 10.452 5.688 12.164 1.00 80.38 95 PRO A N 1
ATOM 746 C CA . PRO A 1 95 ? 9.038 5.850 12.509 1.00 80.38 95 PRO A CA 1
ATOM 747 C C . PRO A 1 95 ? 8.282 6.790 11.559 1.00 80.38 95 PRO A C 1
ATOM 749 O O . PRO A 1 95 ? 7.066 6.846 11.621 1.00 80.38 95 PRO A O 1
ATOM 752 N N . GLY A 1 96 ? 8.985 7.559 10.721 1.00 78.56 96 GLY A N 1
ATOM 753 C CA . GLY A 1 96 ? 8.390 8.573 9.847 1.00 78.56 96 GLY A CA 1
ATOM 754 C C . GLY A 1 96 ? 8.240 8.163 8.384 1.00 78.56 96 GLY A C 1
ATOM 755 O O . GLY A 1 96 ? 7.783 8.985 7.601 1.00 78.56 96 GLY A O 1
ATOM 756 N N . SER A 1 97 ? 8.648 6.954 7.991 1.00 82.12 97 SER A N 1
ATOM 757 C CA . SER A 1 97 ? 8.424 6.465 6.625 1.00 82.12 97 SER A CA 1
ATOM 758 C C . SER A 1 97 ? 7.091 5.728 6.527 1.00 82.12 97 SER A C 1
ATOM 760 O O . SER A 1 97 ? 6.586 5.194 7.525 1.00 82.12 97 SER A O 1
ATOM 762 N N . GLY A 1 98 ? 6.516 5.705 5.329 1.00 85.75 98 GLY A N 1
ATOM 763 C CA . GLY A 1 98 ? 5.193 5.152 5.108 1.00 85.75 98 GLY A CA 1
ATOM 764 C C . GLY A 1 98 ? 5.082 4.403 3.788 1.00 85.75 98 GLY A C 1
ATOM 765 O O . GLY A 1 98 ? 5.956 3.625 3.389 1.00 85.75 98 GLY A O 1
ATOM 766 N N . ARG A 1 99 ? 3.951 4.608 3.123 1.00 87.81 99 ARG A N 1
ATOM 767 C CA . ARG A 1 99 ? 3.562 3.942 1.882 1.00 87.81 99 ARG A CA 1
ATOM 768 C C . ARG A 1 99 ? 4.392 4.375 0.675 1.00 87.81 99 ARG A C 1
ATOM 770 O O . ARG A 1 99 ? 4.401 3.681 -0.338 1.00 87.81 99 ARG A O 1
ATOM 777 N N . ASP A 1 100 ? 5.118 5.477 0.762 1.00 86.81 100 ASP A N 1
ATOM 778 C CA . ASP A 1 100 ? 6.028 5.962 -0.278 1.00 86.81 100 ASP A CA 1
ATOM 779 C C . ASP A 1 100 ? 7.121 4.929 -0.627 1.00 86.81 100 ASP A C 1
ATOM 781 O O . ASP A 1 100 ? 7.570 4.819 -1.771 1.00 86.81 100 ASP A O 1
ATOM 785 N N . CYS A 1 101 ? 7.454 4.052 0.324 1.00 86.56 101 CYS A N 1
ATOM 786 C CA . CYS A 1 101 ? 8.518 3.062 0.196 1.00 86.56 101 CYS A CA 1
ATOM 787 C C . CYS A 1 101 ? 8.394 2.092 -0.982 1.00 86.56 101 CYS A C 1
ATOM 789 O O . CYS A 1 101 ? 9.411 1.776 -1.600 1.00 86.56 101 CYS A O 1
ATOM 791 N N . ALA A 1 102 ? 7.188 1.627 -1.331 1.00 86.50 102 ALA A N 1
ATOM 792 C CA . ALA A 1 102 ? 7.033 0.725 -2.476 1.00 86.50 102 ALA A CA 1
ATOM 793 C C . ALA A 1 102 ? 7.463 1.389 -3.787 1.00 86.50 102 ALA A C 1
ATOM 795 O O . ALA A 1 102 ? 8.024 0.719 -4.648 1.00 86.50 102 ALA A O 1
ATOM 796 N N . ARG A 1 103 ? 7.253 2.706 -3.916 1.00 84.31 103 ARG A N 1
ATOM 797 C CA . ARG A 1 103 ? 7.667 3.488 -5.084 1.00 84.31 103 ARG A CA 1
ATOM 798 C C . ARG A 1 103 ? 9.140 3.886 -5.001 1.00 84.31 103 ARG A C 1
ATOM 800 O O . ARG A 1 103 ? 9.867 3.729 -5.980 1.00 84.31 103 ARG A O 1
ATOM 807 N N . ALA A 1 104 ? 9.590 4.370 -3.844 1.00 81.56 104 ALA A N 1
ATOM 808 C CA . ALA A 1 104 ? 10.960 4.845 -3.646 1.00 81.56 104 ALA A CA 1
ATOM 809 C C . ALA A 1 104 ? 12.018 3.750 -3.878 1.00 81.56 104 ALA A C 1
ATOM 811 O O . ALA A 1 104 ? 13.124 4.040 -4.330 1.00 81.56 104 ALA A O 1
ATOM 812 N N . GLN A 1 105 ? 11.674 2.488 -3.607 1.00 83.62 105 GLN A N 1
ATOM 813 C CA . GLN A 1 105 ? 12.574 1.346 -3.784 1.00 83.62 105 GLN A CA 1
ATOM 814 C C . GLN A 1 105 ? 12.540 0.741 -5.199 1.00 83.62 105 GLN A C 1
ATOM 816 O O . GLN A 1 105 ? 13.350 -0.135 -5.495 1.00 83.62 105 GLN A O 1
ATOM 821 N N . LEU A 1 106 ? 11.664 1.201 -6.106 1.00 84.12 106 LEU A N 1
ATOM 822 C CA . LEU A 1 106 ? 11.582 0.645 -7.467 1.00 84.12 106 LEU A CA 1
ATOM 823 C C . LEU A 1 106 ? 12.911 0.704 -8.232 1.00 84.12 106 LEU A C 1
ATOM 825 O O . LEU A 1 106 ? 13.288 -0.329 -8.783 1.00 84.12 106 LEU A O 1
ATOM 829 N N . PRO A 1 107 ? 13.667 1.825 -8.244 1.00 83.62 107 PRO A N 1
ATOM 830 C CA . PRO A 1 107 ? 14.950 1.866 -8.946 1.00 83.62 107 PRO A CA 1
ATOM 831 C C . PRO A 1 107 ? 15.949 0.856 -8.376 1.00 83.62 107 PRO A C 1
ATOM 833 O O . PRO A 1 107 ? 16.730 0.264 -9.110 1.00 83.62 107 PRO A O 1
ATOM 836 N N . PHE A 1 108 ? 15.908 0.633 -7.062 1.00 82.62 108 PHE A N 1
ATOM 837 C CA . PHE A 1 108 ? 16.763 -0.341 -6.397 1.00 82.62 108 PHE A CA 1
ATOM 838 C C . PHE A 1 108 ? 16.388 -1.778 -6.783 1.00 82.62 108 PHE A C 1
ATOM 840 O O . PHE A 1 108 ? 17.268 -2.570 -7.114 1.00 82.62 108 PHE A O 1
ATOM 847 N N . PHE A 1 109 ? 15.095 -2.106 -6.813 1.00 82.75 109 PHE A N 1
ATOM 848 C CA . PHE A 1 109 ? 14.622 -3.440 -7.194 1.00 82.75 109 PHE A CA 1
ATOM 849 C C . PHE A 1 109 ? 14.771 -3.754 -8.683 1.00 82.75 109 PHE A C 1
ATOM 851 O O . PHE A 1 109 ? 14.969 -4.916 -9.034 1.00 82.75 109 PHE A O 1
ATOM 858 N N . ASP A 1 110 ? 14.710 -2.748 -9.553 1.00 80.50 110 ASP A N 1
ATOM 859 C CA . ASP A 1 110 ? 14.974 -2.944 -10.981 1.00 80.50 110 ASP A CA 1
ATOM 860 C C . ASP A 1 110 ? 16.467 -3.241 -11.228 1.00 80.50 110 ASP A C 1
ATOM 862 O O . ASP A 1 110 ? 16.801 -4.055 -12.084 1.00 80.50 110 ASP A O 1
ATOM 866 N N . LEU A 1 111 ? 17.366 -2.659 -10.418 1.00 79.38 111 LEU A N 1
ATOM 867 C CA . LEU A 1 111 ? 18.819 -2.837 -10.532 1.00 79.38 111 LEU A CA 1
ATOM 868 C C . LEU A 1 111 ? 19.370 -4.104 -9.861 1.00 79.38 111 LEU A C 1
ATOM 870 O O . LEU A 1 111 ? 20.366 -4.647 -10.331 1.00 79.38 111 LEU A O 1
ATOM 874 N N . LEU A 1 112 ? 18.799 -4.541 -8.736 1.00 77.62 112 LEU A N 1
ATOM 875 C CA . LEU A 1 112 ? 19.401 -5.603 -7.920 1.00 77.62 112 LEU A CA 1
ATOM 876 C C . LEU A 1 112 ? 19.256 -7.020 -8.485 1.00 77.62 112 LEU A C 1
ATOM 878 O O . LEU A 1 112 ? 20.066 -7.880 -8.145 1.00 77.62 112 LEU A O 1
ATOM 882 N N . ASP A 1 113 ? 18.211 -7.277 -9.268 1.00 74.25 113 ASP A N 1
ATOM 883 C CA . ASP A 1 113 ? 17.834 -8.641 -9.663 1.00 74.25 113 ASP A CA 1
ATOM 884 C C . ASP A 1 113 ? 17.292 -8.695 -11.099 1.00 74.25 113 ASP A C 1
ATOM 886 O O . ASP A 1 113 ? 16.367 -9.448 -11.396 1.00 74.25 113 ASP A O 1
ATOM 890 N N . ASP A 1 114 ? 17.787 -7.814 -11.977 1.00 81.19 114 ASP A N 1
ATOM 891 C CA . ASP A 1 114 ? 17.291 -7.640 -13.353 1.00 81.19 114 ASP A CA 1
ATOM 892 C C . ASP A 1 114 ? 15.748 -7.496 -13.420 1.00 81.19 114 ASP A C 1
ATOM 894 O O . ASP A 1 114 ? 15.074 -7.998 -14.324 1.00 81.19 114 ASP A O 1
ATOM 898 N N . GLY A 1 115 ? 15.156 -6.845 -12.410 1.00 81.75 115 GLY A N 1
ATOM 899 C CA . GLY A 1 115 ? 13.708 -6.660 -12.280 1.00 81.75 115 GLY A CA 1
ATOM 900 C C . GLY A 1 115 ? 12.904 -7.920 -11.924 1.00 81.75 115 GLY A C 1
ATOM 901 O O . GLY A 1 115 ? 11.672 -7.906 -12.037 1.00 81.75 115 GLY A O 1
ATOM 902 N N . GLN A 1 116 ? 13.536 -9.010 -11.478 1.00 87.94 116 GLN A N 1
ATOM 903 C CA . GLN A 1 116 ? 12.828 -10.227 -11.056 1.00 87.94 116 GLN A CA 1
ATOM 904 C C . GLN A 1 116 ? 11.886 -9.979 -9.875 1.00 87.94 116 GLN A C 1
ATOM 906 O O . GLN A 1 116 ? 10.775 -10.509 -9.880 1.00 87.94 116 GLN A O 1
ATOM 911 N N . ILE A 1 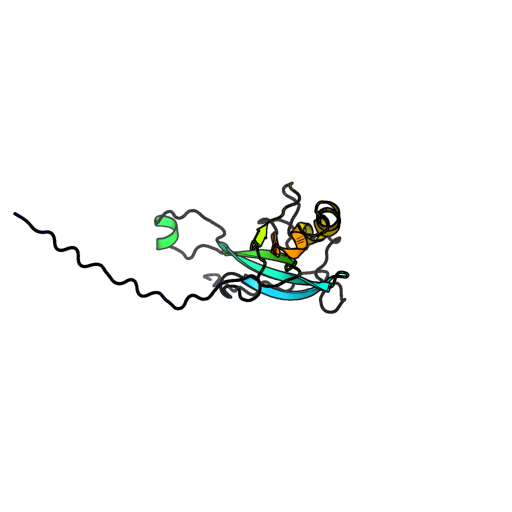117 ? 12.265 -9.142 -8.903 1.00 90.50 117 ILE A N 1
ATOM 912 C CA . ILE A 1 117 ? 11.382 -8.790 -7.779 1.00 90.50 117 ILE A CA 1
ATOM 913 C C . ILE A 1 117 ? 10.076 -8.181 -8.310 1.00 90.50 117 ILE A C 1
ATOM 915 O O . ILE A 1 117 ? 8.990 -8.672 -8.009 1.00 90.50 117 ILE A O 1
ATOM 919 N N . LEU A 1 118 ? 10.183 -7.181 -9.188 1.00 90.31 118 LEU A N 1
ATOM 920 C CA . LEU A 1 118 ? 9.037 -6.501 -9.804 1.00 90.31 118 LEU A CA 1
ATOM 921 C C . LEU A 1 118 ? 8.228 -7.399 -10.751 1.00 90.31 118 LEU A C 1
ATOM 923 O O . LEU A 1 118 ? 7.086 -7.089 -11.085 1.00 90.31 118 LEU A O 1
ATOM 927 N N . SER A 1 119 ? 8.808 -8.504 -11.211 1.00 92.31 119 SER A N 1
ATOM 928 C CA . SER A 1 119 ? 8.131 -9.462 -12.086 1.00 92.31 119 SER A CA 1
ATOM 929 C C . SER A 1 119 ? 7.353 -10.524 -11.309 1.00 92.31 119 SER A C 1
ATOM 931 O O . SER A 1 119 ? 6.399 -11.083 -11.844 1.00 92.31 119 SER A O 1
ATOM 933 N N . ASN A 1 120 ? 7.754 -10.801 -10.067 1.00 93.50 120 ASN A N 1
ATOM 934 C CA . ASN A 1 120 ? 7.291 -11.958 -9.305 1.00 93.50 120 ASN A CA 1
ATOM 935 C C . ASN A 1 120 ? 6.460 -11.599 -8.066 1.00 93.50 120 ASN A C 1
ATOM 937 O O . ASN A 1 120 ? 5.674 -12.441 -7.628 1.00 93.50 120 ASN A O 1
ATOM 941 N N . PHE A 1 121 ? 6.616 -10.389 -7.522 1.00 95.12 121 PHE A N 1
ATOM 942 C CA . PHE A 1 121 ? 5.947 -9.941 -6.301 1.00 95.12 121 PHE A CA 1
ATOM 943 C C . PHE A 1 121 ? 5.060 -8.722 -6.542 1.00 95.12 121 PHE A C 1
ATOM 945 O O . PHE A 1 121 ? 5.435 -7.805 -7.274 1.00 95.12 121 PHE A O 1
ATOM 952 N N . ASP A 1 122 ? 3.926 -8.678 -5.847 1.00 95.75 122 ASP A N 1
ATOM 953 C CA . ASP A 1 122 ? 3.221 -7.419 -5.609 1.00 95.75 122 ASP A CA 1
ATOM 954 C C . ASP A 1 122 ? 3.941 -6.690 -4.474 1.00 95.75 122 ASP A C 1
ATOM 956 O O . ASP A 1 122 ? 4.034 -7.222 -3.369 1.00 95.75 122 ASP A O 1
ATOM 960 N N . LEU A 1 123 ? 4.468 -5.491 -4.713 1.00 95.50 123 LEU A N 1
ATOM 961 C CA . LEU A 1 123 ? 5.156 -4.723 -3.676 1.00 95.50 123 LEU A CA 1
ATOM 962 C C . LEU A 1 123 ? 4.157 -3.906 -2.873 1.00 95.50 123 LEU A C 1
ATOM 964 O O . LEU A 1 123 ? 3.546 -2.992 -3.415 1.00 95.50 123 LEU A O 1
ATOM 968 N N . TRP A 1 124 ? 4.040 -4.195 -1.583 1.00 95.94 124 TRP A N 1
ATOM 969 C CA . TRP A 1 124 ? 3.151 -3.503 -0.656 1.00 95.94 124 TRP A CA 1
ATOM 970 C C . TRP A 1 124 ? 3.925 -2.548 0.237 1.00 95.94 124 TRP A C 1
ATOM 972 O O . TRP A 1 124 ? 5.006 -2.872 0.714 1.00 95.94 124 TRP A O 1
ATOM 982 N N . SER A 1 125 ? 3.333 -1.409 0.557 1.00 94.69 125 SER A N 1
ATOM 983 C CA . SER A 1 125 ? 3.813 -0.496 1.593 1.00 94.69 125 SER A CA 1
ATOM 984 C C . SER A 1 125 ? 2.624 0.150 2.296 1.00 94.69 125 SER A C 1
ATOM 986 O O . SER A 1 125 ? 1.529 0.269 1.741 1.00 94.69 125 SER A O 1
ATOM 988 N N . ILE A 1 126 ? 2.814 0.509 3.563 1.00 93.69 126 ILE A N 1
ATOM 989 C CA . ILE A 1 126 ? 1.727 0.890 4.468 1.00 93.69 126 ILE A CA 1
ATOM 990 C C . ILE A 1 126 ? 2.189 2.071 5.320 1.00 93.69 126 ILE A C 1
ATOM 992 O O . ILE A 1 126 ? 3.307 2.061 5.837 1.00 93.69 126 ILE A O 1
ATOM 996 N N . ASP A 1 127 ? 1.318 3.062 5.495 1.00 91.25 127 ASP A N 1
ATOM 997 C CA . ASP A 1 127 ? 1.533 4.128 6.469 1.00 91.25 127 ASP A CA 1
ATOM 998 C C . ASP A 1 127 ? 1.392 3.582 7.893 1.00 91.25 127 ASP A C 1
ATOM 1000 O O . ASP A 1 127 ? 0.450 2.859 8.231 1.00 91.25 127 ASP A O 1
ATOM 1004 N N . GLN A 1 128 ? 2.338 3.938 8.759 1.00 88.38 128 GLN A N 1
ATOM 1005 C CA . GLN A 1 128 ? 2.275 3.574 10.170 1.00 88.38 128 GLN A CA 1
ATOM 1006 C C . GLN A 1 128 ? 1.134 4.328 10.874 1.00 88.38 128 GLN A C 1
ATOM 1008 O O . GLN A 1 128 ? 0.764 5.444 10.508 1.00 88.38 128 GLN A O 1
ATOM 1013 N N . ARG A 1 129 ? 0.576 3.741 11.940 1.00 88.25 129 ARG A N 1
ATOM 1014 C CA . ARG A 1 129 ? -0.436 4.426 12.764 1.00 88.25 129 ARG A CA 1
ATOM 1015 C C . ARG A 1 129 ? 0.121 5.737 13.320 1.00 88.25 129 ARG A C 1
ATOM 1017 O O . ARG A 1 129 ? 1.175 5.736 13.946 1.00 88.25 129 ARG A O 1
ATOM 1024 N N . GLY A 1 130 ? -0.634 6.822 13.150 1.00 82.31 130 GLY A N 1
ATOM 1025 C CA . GLY A 1 130 ? -0.248 8.151 13.633 1.00 82.31 130 GLY A CA 1
ATOM 1026 C C . GLY A 1 130 ? 0.839 8.837 12.798 1.00 82.31 130 GLY A C 1
ATOM 1027 O O . GLY A 1 130 ? 1.375 9.849 13.239 1.00 82.31 130 GLY A O 1
ATOM 1028 N N . VAL A 1 131 ? 1.162 8.304 11.615 1.00 77.00 131 VAL A N 1
ATOM 1029 C CA . VAL A 1 131 ? 2.223 8.798 10.727 1.00 77.00 131 VAL A CA 1
ATOM 1030 C C . VAL A 1 131 ? 1.637 9.095 9.347 1.00 77.00 131 VAL A C 1
ATOM 1032 O O . VAL A 1 131 ? 0.811 8.337 8.851 1.00 77.00 131 VAL A O 1
ATOM 1035 N N . ASN A 1 132 ? 2.067 10.206 8.741 1.00 62.53 132 ASN A N 1
ATOM 1036 C CA . ASN A 1 132 ? 1.901 10.543 7.318 1.00 62.53 132 ASN A CA 1
ATOM 1037 C C . ASN A 1 132 ? 0.506 10.355 6.699 1.00 62.53 132 ASN A C 1
ATOM 1039 O O . ASN A 1 132 ? 0.396 10.106 5.501 1.00 62.53 132 ASN A O 1
ATOM 1043 N N . LEU A 1 133 ? -0.576 10.587 7.451 1.00 60.03 133 LEU A N 1
ATOM 1044 C CA . LEU A 1 133 ? -1.920 10.614 6.855 1.00 60.03 133 LEU A CA 1
ATOM 1045 C C . LEU A 1 133 ? -2.044 11.651 5.728 1.00 60.03 133 LEU A C 1
ATOM 1047 O O . LEU A 1 133 ? -2.873 11.483 4.846 1.00 60.03 133 LEU A O 1
ATOM 1051 N N . TRP A 1 134 ? -1.198 12.680 5.732 1.00 55.66 134 TRP A N 1
ATOM 1052 C CA . TRP A 1 134 ? -1.202 13.778 4.764 1.00 55.66 134 TRP A CA 1
ATOM 1053 C C . TRP A 1 134 ? -0.133 13.635 3.670 1.00 55.66 134 TRP A C 1
ATOM 1055 O O . TRP A 1 134 ? 0.061 14.560 2.891 1.00 55.66 134 TRP A O 1
ATOM 1065 N N . GLY A 1 135 ? 0.561 12.487 3.624 1.00 50.19 135 GLY A N 1
ATOM 1066 C CA . GLY A 1 135 ? 1.802 12.332 2.866 1.00 50.19 135 GLY A CA 1
ATOM 1067 C C . GLY A 1 135 ? 2.917 13.205 3.448 1.00 50.19 135 GLY A C 1
ATOM 1068 O O . GLY A 1 135 ? 2.667 14.195 4.139 1.00 50.19 135 GLY A O 1
ATOM 1069 N N . ASP A 1 136 ? 4.176 12.863 3.192 1.00 52.31 136 ASP A N 1
ATOM 1070 C CA . ASP A 1 136 ? 5.118 13.964 3.037 1.00 52.31 136 ASP A CA 1
ATOM 1071 C C . ASP A 1 136 ? 4.806 14.621 1.677 1.00 52.31 136 ASP A C 1
ATOM 1073 O O . ASP A 1 136 ? 4.263 13.987 0.768 1.00 52.31 136 ASP A O 1
ATOM 1077 N N . SER A 1 137 ? 5.097 15.909 1.517 1.00 49.69 137 SER A N 1
ATOM 1078 C CA . SER A 1 137 ? 4.819 16.623 0.265 1.00 49.69 137 SER A CA 1
ATOM 1079 C C . SER A 1 137 ? 5.623 16.107 -0.942 1.00 49.69 137 SER A C 1
ATOM 1081 O O . SER A 1 137 ? 5.501 16.667 -2.033 1.00 49.69 137 SER A O 1
ATOM 1083 N N . SER A 1 138 ? 6.471 15.091 -0.762 1.00 54.12 138 SER A N 1
ATOM 1084 C CA . SER A 1 138 ? 7.345 14.526 -1.786 1.00 54.12 138 SER A CA 1
ATOM 1085 C C . SER A 1 138 ? 6.748 13.317 -2.516 1.00 54.12 138 SER A C 1
ATOM 1087 O O . SER A 1 138 ? 7.226 12.995 -3.604 1.00 54.12 138 SER A O 1
ATOM 1089 N N . ASP A 1 139 ? 5.664 12.715 -2.011 1.00 61.47 139 ASP A N 1
ATOM 1090 C CA . ASP A 1 139 ? 4.949 11.621 -2.689 1.00 61.47 139 ASP A CA 1
ATOM 1091 C C . ASP A 1 139 ? 3.420 11.800 -2.633 1.00 61.47 139 ASP A C 1
ATOM 1093 O O . ASP A 1 139 ? 2.719 11.078 -1.913 1.00 61.47 139 ASP A O 1
ATOM 1097 N N . PRO A 1 140 ? 2.882 12.793 -3.368 1.00 66.31 140 PRO A N 1
ATOM 1098 C CA . PRO A 1 140 ? 1.451 13.039 -3.393 1.00 66.31 140 PRO A CA 1
ATOM 1099 C C . PRO A 1 140 ? 0.694 11.901 -4.078 1.00 66.31 140 PRO A C 1
ATOM 1101 O O . PRO A 1 140 ? 1.195 11.246 -5.000 1.00 66.31 140 PRO A O 1
ATOM 1104 N N . ASP A 1 141 ? -0.564 11.723 -3.682 1.00 67.06 141 ASP A N 1
ATOM 1105 C CA . ASP A 1 141 ? -1.470 10.876 -4.445 1.00 67.06 141 ASP A CA 1
ATOM 1106 C C . ASP A 1 141 ? -1.715 11.530 -5.810 1.00 67.06 141 ASP A C 1
ATOM 1108 O O .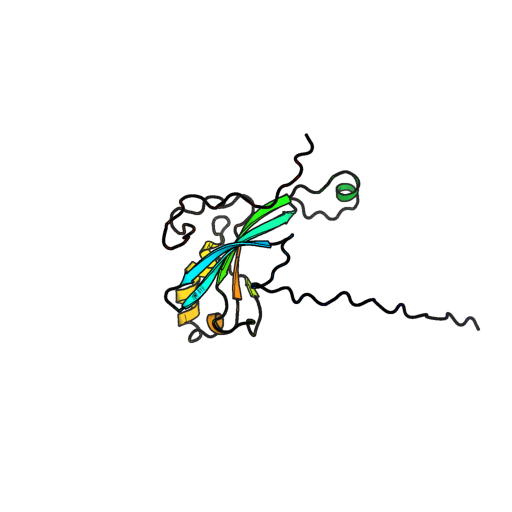 ASP A 1 141 ? -2.024 12.720 -5.906 1.00 67.06 141 ASP A O 1
ATOM 1112 N N . MET A 1 142 ? -1.524 10.755 -6.879 1.00 65.25 142 MET A N 1
ATOM 1113 C CA . MET A 1 142 ? -1.774 11.211 -8.242 1.00 65.25 142 MET A CA 1
ATOM 1114 C C . MET A 1 142 ? -2.987 10.499 -8.815 1.00 65.25 142 MET A C 1
ATOM 1116 O O . MET A 1 142 ? -2.977 9.279 -8.937 1.00 65.25 142 MET A O 1
ATOM 1120 N N . GLU A 1 143 ? -4.003 11.256 -9.210 1.00 66.50 143 GLU A N 1
ATOM 1121 C CA . GLU A 1 143 ? -5.195 10.773 -9.913 1.00 66.50 143 GLU A CA 1
ATOM 1122 C C . GLU A 1 143 ? -5.214 11.414 -11.296 1.00 66.50 143 GLU A C 1
ATOM 1124 O O . GLU A 1 143 ? -5.110 12.632 -11.411 1.00 66.50 143 GLU A O 1
ATOM 1129 N N . ASP A 1 144 ? -5.236 10.608 -12.360 1.00 65.12 144 ASP A N 1
ATOM 1130 C CA . ASP A 1 144 ? -5.237 11.095 -13.748 1.00 65.12 144 ASP A CA 1
ATOM 1131 C C . ASP A 1 144 ? -4.121 12.115 -14.079 1.00 65.12 144 ASP A C 1
ATOM 1133 O O . ASP A 1 144 ? -4.280 13.017 -14.903 1.00 65.12 144 ASP A O 1
ATOM 1137 N N . GLY A 1 145 ? -2.958 11.976 -13.430 1.00 65.31 145 GLY A N 1
ATOM 1138 C CA . GLY A 1 145 ? -1.815 12.884 -13.593 1.00 65.31 145 GLY A CA 1
ATOM 1139 C C . GLY A 1 145 ? -1.941 14.214 -12.838 1.00 65.31 145 GLY A C 1
ATOM 1140 O O . GLY A 1 145 ? -1.081 15.083 -12.988 1.00 65.31 145 GLY A O 1
ATOM 1141 N N . ILE A 1 146 ? -2.980 14.377 -12.018 1.00 71.12 146 ILE A N 1
ATOM 1142 C CA . ILE A 1 146 ? -3.188 15.521 -11.133 1.00 71.12 146 ILE A CA 1
ATOM 1143 C C . ILE A 1 146 ? -2.664 15.169 -9.741 1.00 71.12 146 ILE A C 1
ATOM 1145 O O . ILE A 1 146 ? -2.992 14.130 -9.177 1.00 71.12 146 ILE A O 1
ATOM 1149 N N . ILE A 1 147 ? -1.838 16.056 -9.187 1.00 72.12 147 ILE A N 1
ATOM 1150 C CA . ILE A 1 147 ? -1.336 15.966 -7.815 1.00 72.12 147 ILE A CA 1
ATOM 1151 C C . ILE A 1 147 ? -2.450 16.386 -6.857 1.00 72.12 147 ILE A C 1
ATOM 1153 O O . ILE A 1 147 ? -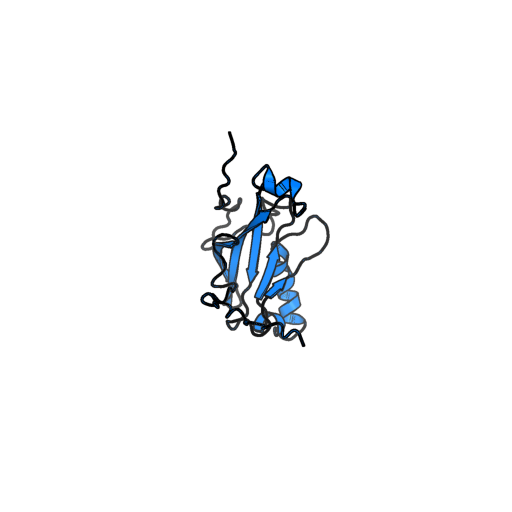2.868 17.547 -6.863 1.00 72.12 147 ILE A O 1
ATOM 1157 N N . HIS A 1 148 ? -2.892 15.461 -6.009 1.00 68.44 148 HIS A N 1
ATOM 1158 C CA . HIS A 1 148 ? -3.783 15.760 -4.899 1.00 68.44 148 HIS A CA 1
ATOM 1159 C C . HIS A 1 148 ? -2.940 16.040 -3.649 1.00 68.44 148 HIS A C 1
ATOM 1161 O O . HIS A 1 148 ? -2.170 15.177 -3.225 1.00 68.44 148 HIS A O 1
ATOM 1167 N N . PRO A 1 149 ? -3.047 17.243 -3.052 1.00 68.44 149 PRO A N 1
ATOM 1168 C CA . PRO A 1 149 ? -2.280 17.586 -1.855 1.00 68.44 149 PRO A CA 1
ATOM 1169 C C . PRO A 1 149 ? -2.750 16.814 -0.616 1.00 68.44 149 PRO A C 1
ATOM 1171 O O . PRO A 1 149 ? -2.026 16.755 0.370 1.00 68.44 149 PRO A O 1
ATOM 1174 N N . GLU A 1 150 ? -3.950 16.234 -0.662 1.00 77.75 150 GLU A N 1
ATOM 1175 C CA . GLU A 1 150 ? -4.539 15.453 0.420 1.00 77.75 150 GLU A CA 1
ATOM 1176 C C . GLU A 1 150 ? -5.144 14.165 -0.156 1.00 77.75 150 GLU A C 1
ATOM 1178 O O . GLU A 1 150 ? -5.736 14.209 -1.241 1.00 77.75 150 GLU A O 1
ATOM 1183 N N . PRO A 1 151 ? -5.017 13.019 0.538 1.00 81.62 151 PRO A N 1
ATOM 1184 C CA . PRO A 1 151 ? -5.677 11.791 0.114 1.00 81.62 151 PRO A CA 1
ATOM 1185 C C . PRO A 1 151 ? -7.208 11.924 0.207 1.00 81.62 151 PRO A C 1
ATOM 1187 O O . PRO A 1 151 ? -7.714 12.684 1.040 1.00 81.62 151 PRO A O 1
ATOM 1190 N N . PRO A 1 152 ? -7.972 11.148 -0.586 1.00 87.38 152 PRO A N 1
ATOM 1191 C CA . PRO A 1 152 ? -9.427 11.110 -0.467 1.00 87.38 152 PRO A CA 1
ATOM 1192 C C . PRO A 1 152 ? -9.841 10.633 0.932 1.00 87.38 152 PRO A C 1
ATOM 1194 O O . PRO A 1 152 ? -9.118 9.843 1.533 1.00 87.38 152 PRO A O 1
ATOM 1197 N N . PRO A 1 153 ? -11.002 11.049 1.466 1.00 89.25 153 PRO A N 1
ATOM 1198 C CA . PRO A 1 153 ? -11.430 10.656 2.806 1.00 89.25 153 PRO A CA 1
ATOM 1199 C C . PRO A 1 153 ? -11.523 9.131 2.954 1.00 89.25 153 PRO A C 1
ATOM 1201 O O . PRO A 1 153 ? -11.867 8.419 2.008 1.00 89.25 153 PRO A O 1
ATOM 1204 N N . CYS A 1 154 ? -11.254 8.630 4.163 1.00 91.00 154 CYS A N 1
ATOM 1205 C CA . CYS A 1 154 ? -11.363 7.201 4.434 1.00 91.00 154 CYS A CA 1
ATOM 1206 C C . CYS A 1 154 ? -12.800 6.693 4.173 1.00 91.00 154 CYS A C 1
ATOM 1208 O O . CYS A 1 154 ? -13.746 7.250 4.734 1.00 91.00 154 CYS A O 1
ATOM 1210 N N . PRO A 1 155 ? -12.980 5.608 3.392 1.00 94.12 155 PRO A N 1
ATOM 1211 C CA . PRO A 1 155 ? -14.299 5.081 3.036 1.00 94.12 155 PRO A CA 1
ATOM 1212 C C . PRO A 1 155 ? -14.923 4.184 4.117 1.00 94.12 155 PRO A C 1
ATOM 1214 O O . PRO A 1 155 ? -16.041 3.697 3.940 1.00 94.12 155 PRO A O 1
ATOM 1217 N N . PHE A 1 156 ? -14.197 3.896 5.199 1.00 92.44 156 PHE A N 1
ATOM 1218 C CA . PHE A 1 156 ? -14.698 3.098 6.311 1.00 92.44 156 PHE A CA 1
ATOM 1219 C C . PHE A 1 156 ? -15.353 4.023 7.328 1.00 92.44 156 PHE A C 1
ATOM 1221 O O . PHE A 1 156 ? -14.686 4.793 8.019 1.00 92.44 156 PHE A O 1
ATOM 1228 N N . HIS A 1 157 ? -16.677 3.952 7.395 1.00 84.75 157 HIS A N 1
ATOM 1229 C CA . HIS A 1 157 ? -17.453 4.649 8.405 1.00 84.75 157 HIS A CA 1
ATOM 1230 C C . HIS A 1 157 ? -17.548 3.771 9.648 1.00 84.75 157 HIS A C 1
ATOM 1232 O O . HIS A 1 157 ? -17.928 2.604 9.559 1.00 84.75 157 HIS A O 1
ATOM 1238 N N . TYR A 1 158 ? -17.224 4.346 10.799 1.00 72.31 158 TYR A N 1
ATOM 1239 C CA . TYR A 1 158 ? -17.483 3.728 12.091 1.00 72.31 158 TYR A CA 1
ATOM 1240 C C . TYR A 1 158 ? -18.624 4.491 12.739 1.00 72.31 158 TYR A C 1
ATOM 1242 O O . TYR A 1 158 ? -18.668 5.721 12.654 1.00 72.31 158 TYR A O 1
ATOM 1250 N N . ASN A 1 159 ? -19.545 3.770 13.370 1.00 59.28 159 ASN A N 1
ATOM 1251 C CA . ASN A 1 159 ? -20.538 4.404 14.218 1.00 59.28 159 ASN A CA 1
ATOM 1252 C C . ASN A 1 159 ? -19.770 5.037 15.384 1.00 59.28 159 ASN A C 1
ATOM 1254 O O . ASN A 1 159 ? -19.342 4.337 16.299 1.00 59.28 159 ASN A O 1
ATOM 1258 N N . SER A 1 160 ? -19.536 6.349 15.335 1.00 54.44 160 SER A N 1
ATOM 1259 C CA . SER A 1 160 ? -19.211 7.101 16.541 1.00 54.44 160 SER A CA 1
ATOM 1260 C C . SER A 1 160 ? -20.435 6.942 17.429 1.00 54.44 160 SER A C 1
ATOM 1262 O O . SER A 1 160 ? -21.488 7.463 17.073 1.00 54.44 160 SER A O 1
ATOM 1264 N N . GLY A 1 161 ? -20.349 6.123 18.474 1.00 53.50 161 GLY A N 1
ATOM 1265 C CA . GLY A 1 161 ? -21.464 5.809 19.370 1.00 53.50 161 GLY A CA 1
ATOM 1266 C C . GLY A 1 161 ? -21.930 7.000 20.215 1.00 53.50 161 GLY A C 1
ATOM 1267 O O . GLY A 1 161 ? -21.973 6.886 21.435 1.00 53.50 161 GLY A O 1
ATOM 1268 N N . GLU A 1 162 ? -22.238 8.130 19.575 1.00 42.91 162 GLU A N 1
ATOM 1269 C CA . GLU A 1 162 ? -22.920 9.295 20.146 1.00 42.91 162 GLU A CA 1
ATOM 1270 C C . GLU A 1 162 ? -24.444 9.133 20.095 1.00 42.91 162 GLU A C 1
ATOM 1272 O O . GLU A 1 162 ? -24.976 8.678 19.053 1.00 42.91 162 GLU A O 1
#

Organism: NCBI:txid327968

Sequence (162 aa):
DLDFDATMATESRSPSFSLSALNPDPDLLRWDNVSTLDNGQLLYNGWLNVPLVHDSSWLVQQFEELPRVCLRVRVVLARHQPAREGPLLVHCGGPGSGRDCARAQLPFFDLLDDGQILSNFDLWSIDQRGVNLWGDSSDPDMEDGIIHPEPPPCPFHYNSGE

Radius of gyration: 20.07 Å; chains: 1; bounding box: 42×69×46 Å

pLDDT: mean 79.95, std 15.56, range [42.91, 96.44]

Foldseek 3Di:
DDDDDDDDDDPPPDPPPPAAPVHHDPLAKDWPAWDADPVRWIKTKIKGKAFPDPPPPPVVVPPDDGDIDIKIKMKTAAPDPPQQQEADEDWPDDLATWRCGLVVCVVVCCPPPVNVCSNRHIYMIIRDVPYQQQNDQPDADAHPNDGDSHDDDHPDDDPPVD

Secondary structure (DSSP, 8-state):
--------------------SSS--TTTEEEEEEEE-TTS-EEEEEEEEEES-----HHHHHHSPPPEEEEEEEEE--SSSS-TTEEEE----STT--TTHHHHTHHHHHHHSTTHHHHHEEEEEEPPTTS-TT--TTS-EEETTEEESSPPPPS-------